Protein AF-A0A151ITL0-F1 (afdb_monomer_lite)

pLDDT: mean 88.62, std 13.4, range [38.03, 98.25]

Radius of gyration: 21.51 Å; chains: 1; bounding box: 40×24×57 Å

Structure (mmCIF, N/CA/C/O backbone):
data_AF-A0A151ITL0-F1
#
_entry.id   AF-A0A151ITL0-F1
#
loop_
_atom_site.group_PDB
_atom_site.id
_atom_site.type_symbol
_atom_site.la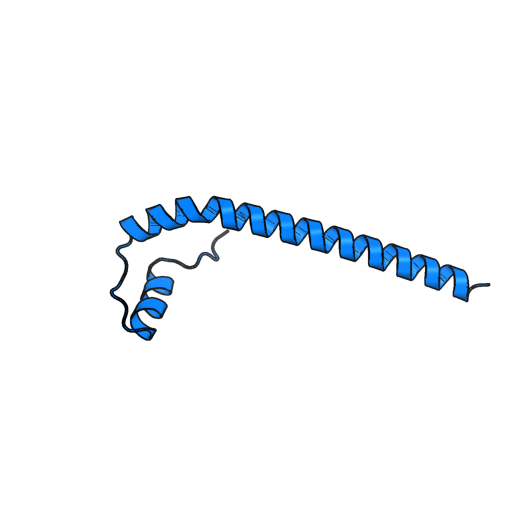bel_atom_id
_atom_site.label_alt_id
_atom_site.label_comp_id
_atom_site.label_asym_id
_atom_site.label_entity_id
_atom_site.label_seq_id
_atom_site.pdbx_PDB_ins_code
_atom_site.Cartn_x
_atom_site.Cartn_y
_atom_site.Cartn_z
_atom_site.occupancy
_atom_site.B_iso_or_equiv
_atom_site.auth_seq_id
_atom_site.auth_comp_id
_atom_site.auth_asym_id
_atom_site.auth_atom_id
_atom_site.pdbx_PDB_model_num
ATOM 1 N N . ILE A 1 1 ? 8.966 7.892 7.025 1.00 38.03 1 ILE A N 1
ATOM 2 C CA . ILE A 1 1 ? 8.332 6.751 6.322 1.00 38.03 1 ILE A CA 1
ATOM 3 C C . ILE A 1 1 ? 9.290 6.337 5.208 1.00 38.03 1 ILE A C 1
ATOM 5 O O . ILE A 1 1 ? 9.404 7.067 4.237 1.00 38.03 1 ILE A O 1
ATOM 9 N N . GLU A 1 2 ? 10.035 5.242 5.381 1.00 38.06 2 GLU A N 1
ATOM 10 C CA . GLU A 1 2 ? 11.042 4.746 4.414 1.00 38.06 2 GLU A CA 1
ATOM 11 C C . GLU A 1 2 ? 10.743 3.304 3.950 1.00 38.06 2 GLU A C 1
ATOM 13 O O . GLU A 1 2 ? 11.641 2.541 3.619 1.00 38.06 2 GLU A O 1
ATOM 18 N N . SER A 1 3 ? 9.467 2.902 3.916 1.00 51.81 3 SER A N 1
ATOM 19 C CA . SER A 1 3 ? 9.046 1.569 3.439 1.00 51.81 3 SER A CA 1
ATOM 20 C C . SER A 1 3 ? 8.254 1.651 2.127 1.00 51.81 3 SER A C 1
ATOM 22 O O . SER A 1 3 ? 7.242 0.989 1.930 1.00 51.81 3 SER A O 1
ATOM 24 N N . GLY A 1 4 ? 8.676 2.540 1.225 1.00 63.81 4 GLY A N 1
ATOM 25 C CA . GLY A 1 4 ? 8.059 2.678 -0.094 1.00 63.81 4 GLY A CA 1
ATOM 26 C C . GLY A 1 4 ? 8.544 1.602 -1.069 1.00 63.81 4 GLY A C 1
ATOM 27 O O . GLY A 1 4 ? 9.732 1.278 -1.118 1.00 63.81 4 GLY A O 1
ATOM 28 N N . THR A 1 5 ? 7.642 1.089 -1.909 1.00 75.50 5 THR A N 1
ATOM 29 C CA . THR A 1 5 ? 8.016 0.283 -3.083 1.00 75.50 5 THR A CA 1
ATOM 30 C C . THR A 1 5 ? 8.706 1.199 -4.094 1.00 75.50 5 THR A C 1
ATOM 32 O O . THR A 1 5 ? 8.047 1.916 -4.837 1.00 75.50 5 THR A O 1
ATOM 35 N N . GLY A 1 6 ? 10.040 1.224 -4.104 1.00 86.44 6 GLY A N 1
ATOM 36 C CA . GLY A 1 6 ? 10.807 2.059 -5.032 1.00 86.44 6 GLY A CA 1
ATOM 37 C C . GLY A 1 6 ? 10.768 1.561 -6.483 1.00 86.44 6 GLY A C 1
ATOM 38 O O . GLY A 1 6 ? 10.404 0.416 -6.758 1.00 86.44 6 GLY A O 1
ATOM 39 N N . ASN A 1 7 ? 11.233 2.397 -7.418 1.00 91.25 7 ASN A N 1
ATOM 40 C CA . ASN A 1 7 ? 11.291 2.077 -8.852 1.00 91.25 7 ASN A CA 1
ATOM 41 C C . ASN A 1 7 ? 11.977 0.726 -9.145 1.00 91.25 7 ASN A C 1
ATOM 43 O O . ASN A 1 7 ? 11.475 -0.050 -9.950 1.00 91.25 7 ASN A O 1
ATOM 47 N N . THR A 1 8 ? 13.067 0.400 -8.444 1.00 91.69 8 THR A N 1
ATOM 48 C CA . THR A 1 8 ? 13.761 -0.892 -8.578 1.00 91.69 8 THR A CA 1
ATOM 49 C C . THR A 1 8 ? 12.872 -2.074 -8.203 1.00 91.69 8 THR A C 1
ATOM 51 O O . THR A 1 8 ? 12.905 -3.107 -8.867 1.00 91.69 8 THR A O 1
ATOM 54 N N . HIS A 1 9 ? 12.075 -1.936 -7.144 1.00 91.75 9 HIS A N 1
ATOM 55 C CA . HIS A 1 9 ? 11.165 -2.987 -6.703 1.00 91.75 9 HIS A CA 1
ATOM 56 C C . HIS A 1 9 ? 10.041 -3.194 -7.722 1.00 91.75 9 HIS A C 1
ATOM 58 O O . HIS A 1 9 ? 9.768 -4.329 -8.102 1.00 91.75 9 HIS A O 1
ATOM 64 N N . LEU A 1 10 ? 9.465 -2.100 -8.232 1.00 91.75 10 LEU A N 1
ATOM 65 C CA . LEU A 1 10 ? 8.478 -2.161 -9.307 1.00 91.75 10 LEU A CA 1
ATOM 66 C C . LEU A 1 10 ? 9.062 -2.818 -10.564 1.00 91.75 10 LEU A C 1
ATOM 68 O O . LEU A 1 10 ? 8.445 -3.711 -11.130 1.00 91.75 10 LEU A O 1
ATOM 72 N N . ASN A 1 11 ? 10.270 -2.434 -10.975 1.00 94.50 11 ASN A N 1
ATOM 73 C CA . ASN A 1 11 ? 10.903 -2.989 -12.169 1.00 94.50 11 ASN A CA 1
ATOM 74 C C . ASN A 1 11 ? 11.191 -4.490 -12.043 1.00 94.50 11 ASN A C 1
ATOM 76 O O . ASN A 1 11 ? 11.048 -5.203 -13.028 1.00 94.50 11 ASN A O 1
ATOM 80 N N . LYS A 1 12 ? 11.518 -4.999 -10.846 1.00 93.69 12 LYS A N 1
ATOM 81 C CA . LYS A 1 12 ? 11.617 -6.452 -10.614 1.00 93.69 12 LYS A CA 1
ATOM 82 C C . LYS A 1 12 ? 10.292 -7.164 -10.897 1.00 93.69 12 LYS A C 1
ATOM 84 O O . LYS A 1 12 ? 10.298 -8.216 -11.528 1.00 93.69 12 LYS A O 1
ATOM 89 N N . ILE A 1 13 ? 9.174 -6.578 -10.463 1.00 94.12 13 ILE A N 1
ATOM 90 C CA . ILE A 1 13 ? 7.831 -7.121 -10.709 1.00 94.12 13 ILE A CA 1
ATOM 91 C C . ILE A 1 13 ? 7.503 -7.067 -12.205 1.00 94.12 13 ILE A C 1
ATOM 93 O O . ILE A 1 13 ? 7.095 -8.080 -12.762 1.00 94.12 13 ILE A O 1
ATOM 97 N N . LEU A 1 14 ? 7.735 -5.928 -12.869 1.00 94.62 14 LEU A N 1
ATOM 98 C CA . LEU A 1 14 ? 7.487 -5.771 -14.309 1.00 94.62 14 LEU A CA 1
ATOM 99 C C . LEU A 1 14 ? 8.277 -6.794 -15.134 1.00 94.62 14 LEU A C 1
ATOM 101 O O . LEU A 1 14 ? 7.705 -7.450 -16.001 1.00 94.62 14 LEU A O 1
ATOM 105 N N . SER A 1 15 ? 9.551 -7.009 -14.802 1.00 95.75 15 SER A N 1
ATOM 106 C CA . SER A 1 15 ? 10.374 -8.030 -15.454 1.00 95.75 15 SER A CA 1
ATOM 107 C C . SER A 1 15 ? 9.832 -9.446 -15.248 1.00 95.75 15 SER A C 1
ATOM 109 O O . SER A 1 15 ? 9.861 -10.243 -16.182 1.00 95.75 15 SER A O 1
ATOM 111 N N . ALA A 1 16 ? 9.302 -9.767 -14.061 1.00 96.81 16 ALA A N 1
ATOM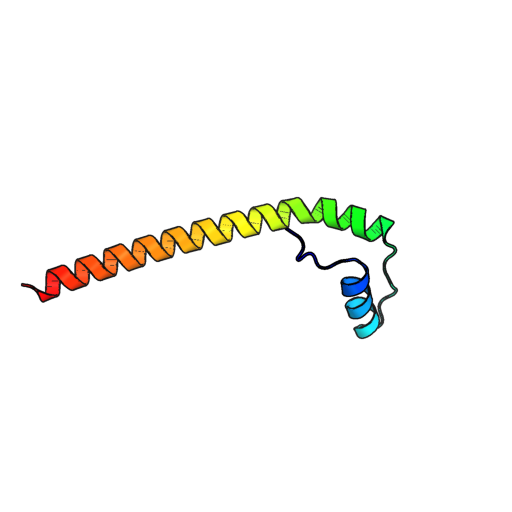 112 C CA . ALA A 1 16 ? 8.720 -11.083 -13.782 1.00 96.81 16 ALA A CA 1
ATOM 113 C C . ALA A 1 16 ? 7.470 -11.379 -14.630 1.00 96.81 16 ALA A C 1
ATOM 115 O O . ALA A 1 16 ? 7.182 -12.541 -14.906 1.00 96.81 16 ALA A O 1
ATOM 116 N N . VAL A 1 17 ? 6.755 -10.342 -15.077 1.00 96.94 17 VAL A N 1
ATOM 117 C CA . VAL A 1 17 ? 5.580 -10.457 -15.960 1.00 96.94 17 VAL A CA 1
ATOM 118 C C . VAL A 1 17 ? 5.881 -10.083 -17.419 1.00 96.94 17 VAL A C 1
ATOM 120 O O . VAL A 1 17 ? 4.960 -9.860 -18.200 1.00 96.94 17 VAL A O 1
ATOM 123 N N . ASN A 1 18 ? 7.164 -10.026 -17.801 1.00 96.06 18 A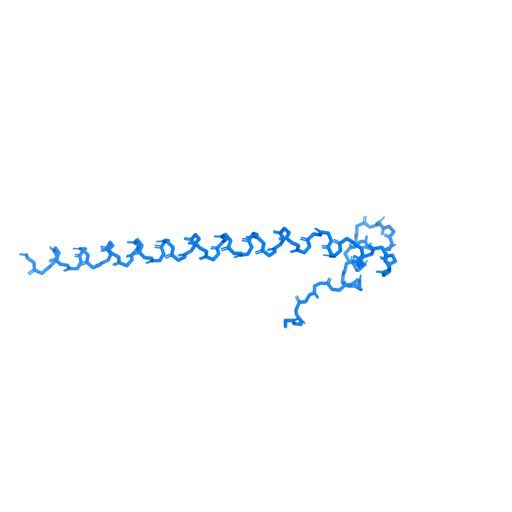SN A N 1
ATOM 124 C CA . ASN A 1 18 ? 7.637 -9.690 -19.150 1.00 96.06 18 ASN A CA 1
ATOM 125 C C . ASN A 1 18 ? 7.140 -8.323 -19.676 1.00 96.06 18 ASN A C 1
ATOM 127 O O . ASN A 1 18 ? 6.900 -8.144 -20.871 1.00 96.06 18 ASN A O 1
ATOM 131 N N . VAL A 1 19 ? 6.978 -7.349 -18.777 1.00 95.75 19 VAL A N 1
ATOM 132 C CA . VAL A 1 19 ? 6.632 -5.958 -19.097 1.00 95.75 19 VAL A CA 1
ATOM 133 C C . VAL A 1 19 ? 7.907 -5.104 -19.099 1.00 95.75 19 VAL A C 1
ATOM 135 O O . VAL A 1 19 ? 8.752 -5.273 -18.216 1.00 95.75 19 VAL A O 1
ATOM 138 N N . PRO A 1 20 ? 8.072 -4.163 -20.052 1.00 94.62 20 PRO A N 1
ATOM 139 C CA . PRO A 1 20 ? 9.226 -3.271 -20.074 1.00 94.62 20 PRO A CA 1
ATOM 140 C C . PRO A 1 20 ? 9.407 -2.490 -18.769 1.00 94.62 20 PRO A C 1
ATOM 142 O O . PRO A 1 20 ? 8.442 -2.041 -18.148 1.00 94.62 20 PRO A O 1
ATOM 145 N N . ILE A 1 21 ? 10.667 -2.283 -18.385 1.00 93.69 21 ILE A N 1
ATOM 146 C CA . ILE A 1 21 ? 11.013 -1.520 -17.185 1.00 93.69 21 ILE A CA 1
ATOM 147 C C . ILE A 1 21 ? 10.526 -0.071 -17.279 1.00 93.69 21 ILE A C 1
ATOM 149 O O . ILE A 1 21 ? 10.542 0.564 -18.336 1.00 93.69 21 ILE A O 1
ATOM 153 N N . MET A 1 22 ? 10.133 0.481 -16.137 1.00 93.38 22 MET A N 1
ATOM 154 C CA . MET A 1 22 ? 9.696 1.862 -16.020 1.00 93.38 22 MET A CA 1
ATOM 155 C C . MET A 1 22 ? 10.869 2.758 -15.630 1.00 93.38 22 MET A C 1
ATOM 157 O O . MET A 1 22 ? 11.542 2.525 -14.622 1.00 93.38 22 MET A O 1
ATOM 161 N N . HIS A 1 23 ? 11.075 3.837 -16.385 1.00 94.75 23 HIS A N 1
ATOM 162 C CA . HIS A 1 23 ? 12.070 4.846 -16.035 1.00 94.75 23 HIS A CA 1
ATOM 163 C C . HIS A 1 23 ? 11.678 5.602 -14.754 1.00 94.75 23 HIS A C 1
ATOM 165 O O . HIS A 1 23 ? 10.506 5.920 -14.530 1.00 94.75 23 HIS A O 1
ATOM 171 N N . THR A 1 24 ? 12.670 5.962 -13.939 1.00 92.44 24 THR A N 1
ATOM 172 C CA . THR A 1 24 ? 12.473 6.601 -12.629 1.00 92.44 24 THR A CA 1
ATOM 173 C C . THR A 1 24 ? 11.645 7.885 -12.699 1.00 92.44 24 THR A C 1
ATOM 175 O O . THR A 1 24 ? 10.810 8.120 -11.830 1.00 92.44 24 THR A O 1
ATOM 178 N N . SER A 1 25 ? 11.814 8.709 -13.740 1.00 93.19 25 SER A N 1
ATOM 179 C CA . SER A 1 25 ? 11.034 9.950 -13.899 1.00 93.19 25 SER A CA 1
ATOM 180 C C . SER A 1 25 ? 9.536 9.688 -14.093 1.00 93.19 25 SER A C 1
ATOM 182 O O . SER A 1 25 ? 8.702 10.403 -13.536 1.00 93.19 25 SER A O 1
ATOM 184 N N . VAL A 1 26 ? 9.192 8.636 -14.841 1.00 92.31 26 VAL A N 1
ATOM 185 C CA . VAL A 1 26 ? 7.806 8.210 -15.062 1.00 92.31 26 VAL A CA 1
ATOM 186 C C . VAL A 1 26 ? 7.239 7.649 -13.764 1.00 92.31 26 VAL A C 1
ATOM 188 O O . VAL A 1 26 ? 6.166 8.072 -13.339 1.00 92.31 26 VAL A O 1
ATOM 191 N N . PHE A 1 27 ? 8.003 6.792 -13.083 1.00 92.50 27 PHE A N 1
ATOM 192 C CA . PHE A 1 27 ? 7.636 6.255 -11.776 1.00 92.50 27 PHE A CA 1
ATOM 193 C C . PHE A 1 27 ? 7.319 7.363 -10.768 1.00 92.50 27 PHE A C 1
ATOM 195 O O . PHE A 1 27 ? 6.227 7.377 -10.214 1.00 92.50 27 PHE A O 1
ATOM 202 N N . LYS A 1 28 ? 8.210 8.348 -10.591 1.00 90.88 28 LYS A N 1
ATOM 203 C CA . LYS A 1 28 ? 8.006 9.462 -9.647 1.00 90.88 28 LYS A CA 1
ATOM 204 C C . LYS A 1 28 ? 6.762 10.291 -9.959 1.00 90.88 28 LYS A C 1
ATOM 206 O O . LYS A 1 28 ? 6.122 10.812 -9.048 1.00 90.88 28 LYS A O 1
ATOM 211 N N . ARG A 1 29 ? 6.395 10.416 -11.236 1.00 91.75 29 ARG A N 1
ATOM 212 C CA . ARG A 1 29 ? 5.165 11.106 -11.638 1.00 91.75 29 ARG A CA 1
ATOM 213 C C . ARG A 1 29 ? 3.922 10.353 -11.171 1.00 91.75 29 ARG A C 1
ATOM 215 O O . ARG A 1 29 ? 2.989 10.986 -10.689 1.00 91.75 29 ARG A O 1
ATOM 222 N N . TYR A 1 30 ? 3.910 9.032 -11.324 1.00 90.44 30 TYR A N 1
ATOM 223 C CA . TYR A 1 30 ? 2.788 8.198 -10.894 1.00 90.44 30 TYR A CA 1
ATOM 224 C C . TYR A 1 30 ? 2.761 7.988 -9.382 1.00 90.44 30 TYR A C 1
ATOM 226 O O . TYR A 1 30 ? 1.686 8.068 -8.806 1.00 90.44 30 TYR A O 1
ATOM 234 N N . GLU A 1 31 ? 3.914 7.841 -8.732 1.00 89.81 31 GLU A N 1
ATOM 235 C CA . GLU A 1 31 ? 4.034 7.791 -7.270 1.00 89.81 31 GLU A CA 1
ATOM 236 C C . GLU A 1 31 ? 3.346 9.006 -6.632 1.00 89.81 31 GLU A C 1
ATOM 238 O O . GLU A 1 31 ? 2.514 8.848 -5.747 1.00 89.81 31 GLU A O 1
ATOM 243 N N . LYS A 1 32 ? 3.583 10.216 -7.161 1.00 88.44 32 LYS A N 1
ATOM 244 C CA . LYS A 1 32 ? 2.901 11.434 -6.693 1.00 88.44 32 LYS A CA 1
ATOM 245 C C . LYS A 1 32 ? 1.396 11.446 -6.965 1.00 88.44 32 LYS A C 1
ATOM 247 O O . LYS A 1 32 ? 0.644 11.961 -6.149 1.00 88.44 32 LYS A O 1
ATOM 252 N N . LYS A 1 33 ? 0.954 10.925 -8.114 1.00 88.81 33 LYS A N 1
ATOM 253 C CA . LYS A 1 33 ? -0.476 10.882 -8.469 1.00 88.81 33 LYS A CA 1
ATOM 254 C C . LYS A 1 33 ? -1.253 9.893 -7.604 1.00 88.81 33 LYS A C 1
ATOM 256 O O . LYS A 1 33 ? -2.361 10.196 -7.188 1.00 88.81 33 LYS A O 1
ATOM 261 N N . VAL A 1 34 ? -0.680 8.717 -7.372 1.00 90.31 34 VAL A N 1
ATOM 262 C CA . VAL A 1 34 ? -1.324 7.622 -6.637 1.00 90.31 34 VAL A CA 1
ATOM 263 C C . VAL A 1 34 ? -1.154 7.797 -5.125 1.00 90.31 34 VAL A C 1
ATOM 265 O O . VAL A 1 34 ? -1.989 7.322 -4.366 1.00 90.31 34 VAL A O 1
ATOM 268 N N . GLY A 1 35 ? -0.126 8.532 -4.682 1.00 89.19 35 GLY A N 1
ATOM 269 C CA . GLY A 1 35 ? 0.160 8.772 -3.267 1.00 89.19 35 GLY A CA 1
ATOM 270 C C . GLY A 1 35 ? -1.034 9.308 -2.477 1.00 89.19 35 GLY A C 1
ATOM 271 O O . GLY A 1 35 ? -1.347 8.756 -1.431 1.00 89.19 35 GLY A O 1
ATOM 272 N N . ALA A 1 36 ? -1.761 10.293 -3.014 1.00 88.88 36 ALA A N 1
ATOM 273 C CA . ALA A 1 36 ? -2.931 10.856 -2.335 1.00 88.88 36 ALA A CA 1
ATOM 274 C C . ALA A 1 36 ? -4.040 9.812 -2.103 1.00 88.88 36 ALA A C 1
ATOM 276 O O . ALA A 1 36 ? -4.602 9.742 -1.016 1.00 88.88 36 ALA A O 1
ATOM 277 N N . ALA A 1 37 ? -4.301 8.955 -3.095 1.00 91.62 37 ALA A N 1
ATOM 278 C CA . ALA A 1 37 ? -5.290 7.885 -2.971 1.00 91.62 37 ALA A CA 1
ATOM 279 C C . ALA A 1 37 ? -4.850 6.805 -1.968 1.00 91.62 37 ALA A C 1
ATOM 281 O O . ALA A 1 37 ? -5.673 6.267 -1.234 1.00 91.62 37 ALA A O 1
ATOM 282 N N . ILE A 1 38 ? -3.548 6.497 -1.906 1.00 91.56 38 ILE A N 1
ATOM 283 C CA . ILE A 1 38 ? -2.999 5.568 -0.905 1.00 91.56 38 ILE A CA 1
ATOM 284 C C . ILE A 1 38 ? -3.162 6.143 0.507 1.00 91.56 38 ILE A C 1
ATOM 286 O O . ILE A 1 38 ? -3.550 5.417 1.419 1.00 91.56 38 ILE A O 1
ATOM 290 N N . GLU A 1 39 ? -2.868 7.430 0.694 1.00 91.81 39 GLU A N 1
ATOM 291 C CA . GLU A 1 39 ? -3.014 8.108 1.987 1.00 91.81 39 GLU A CA 1
ATOM 292 C C . GLU A 1 39 ? -4.475 8.156 2.447 1.00 91.81 39 GLU A C 1
ATOM 294 O O . GLU A 1 39 ? -4.761 7.889 3.616 1.00 91.81 39 GLU A O 1
ATOM 299 N N . GLU A 1 40 ? -5.397 8.452 1.532 1.00 94.75 40 GLU A N 1
ATOM 300 C CA . GLU A 1 40 ? -6.835 8.447 1.798 1.00 94.75 40 GLU A CA 1
ATOM 301 C C . GLU A 1 40 ? -7.317 7.056 2.222 1.00 94.75 40 GLU A C 1
ATOM 303 O O . GLU A 1 40 ? -7.879 6.914 3.308 1.00 94.75 40 GLU A O 1
ATOM 308 N N . LEU A 1 41 ? -6.983 6.019 1.449 1.00 95.44 41 LEU A N 1
ATOM 309 C CA . LEU A 1 41 ? -7.330 4.636 1.775 1.00 95.44 41 LEU A CA 1
ATOM 310 C C . LEU A 1 41 ? -6.755 4.195 3.130 1.00 95.44 41 LEU A C 1
ATOM 312 O O . LEU A 1 41 ? -7.440 3.551 3.924 1.00 95.44 41 LEU A O 1
ATOM 316 N N . ALA A 1 42 ? -5.499 4.547 3.422 1.00 95.19 42 ALA A N 1
ATOM 317 C CA . ALA A 1 42 ? -4.874 4.223 4.702 1.00 95.19 42 ALA A CA 1
ATOM 318 C C . ALA A 1 42 ? -5.610 4.891 5.873 1.00 95.19 42 ALA A C 1
ATOM 320 O O . ALA A 1 42 ? -5.819 4.272 6.919 1.00 95.19 42 ALA A O 1
ATOM 321 N N .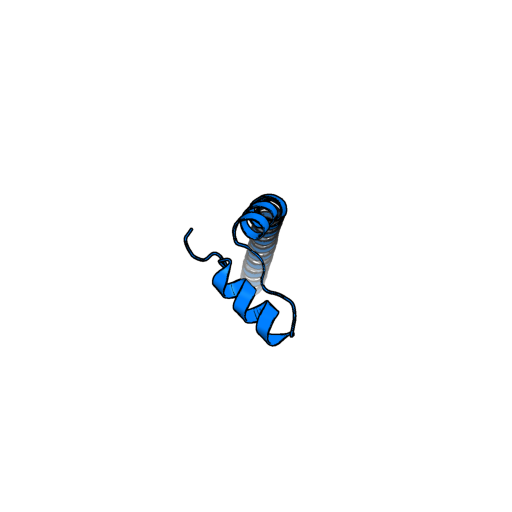 LYS A 1 43 ? -6.037 6.145 5.698 1.00 97.50 43 LYS A N 1
ATOM 322 C CA . LYS A 1 43 ? -6.816 6.871 6.702 1.00 97.50 43 LYS A CA 1
ATOM 323 C C . LYS A 1 43 ? -8.189 6.236 6.914 1.00 97.50 43 LYS A C 1
ATOM 325 O O . LYS A 1 43 ? -8.585 6.048 8.063 1.00 97.50 43 LYS A O 1
ATOM 330 N N . GLU A 1 44 ? -8.900 5.915 5.839 1.00 97.94 44 GLU A N 1
ATOM 331 C CA . GLU A 1 44 ? -10.213 5.266 5.901 1.00 97.94 44 GLU A CA 1
ATOM 332 C C . GLU A 1 44 ? -10.136 3.920 6.618 1.00 97.94 44 GLU A C 1
ATOM 334 O O . GLU A 1 44 ? -10.884 3.699 7.569 1.00 97.94 44 GLU A O 1
ATOM 339 N N . SER A 1 45 ? -9.166 3.080 6.249 1.00 97.69 45 SER A N 1
ATOM 340 C CA . SER A 1 45 ? -8.949 1.777 6.880 1.00 97.69 45 SER A CA 1
ATOM 341 C C . SER A 1 45 ? -8.668 1.898 8.382 1.00 97.69 45 SER A C 1
ATOM 343 O O . SER A 1 45 ? -9.253 1.173 9.187 1.00 97.69 45 SER A O 1
ATOM 345 N N . CYS A 1 46 ? -7.836 2.859 8.797 1.00 98.00 46 CYS A N 1
ATOM 346 C CA . CYS A 1 46 ? -7.603 3.120 10.218 1.00 98.00 46 CYS A CA 1
ATOM 347 C C . CYS A 1 46 ? -8.883 3.555 10.946 1.00 98.00 46 CYS A C 1
ATOM 349 O O . CYS A 1 46 ? -9.147 3.099 12.057 1.00 98.00 46 CYS A O 1
ATOM 351 N N . LEU A 1 47 ? -9.683 4.435 10.339 1.00 98.25 47 LEU A N 1
ATOM 352 C CA . LEU A 1 47 ? -10.934 4.904 10.939 1.00 98.25 47 LEU A CA 1
ATOM 353 C C . LEU A 1 47 ? -11.972 3.787 11.060 1.00 98.25 47 LEU A C 1
ATOM 355 O O . LEU A 1 47 ? -12.689 3.737 12.058 1.00 98.25 47 LEU A O 1
ATOM 359 N N . GLU A 1 48 ? -12.062 2.911 10.064 1.00 98.19 48 GLU A N 1
ATOM 360 C CA . GLU A 1 48 ? -12.936 1.741 10.092 1.00 98.19 48 GLU A CA 1
ATOM 361 C C . GLU A 1 48 ? -12.529 0.776 11.208 1.00 98.19 48 GLU A C 1
ATOM 363 O O . GLU A 1 48 ? -13.360 0.433 12.050 1.00 98.19 48 GLU A O 1
ATOM 368 N N . ASN A 1 49 ? -11.241 0.440 11.304 1.00 97.75 49 ASN A N 1
ATOM 369 C CA . ASN A 1 49 ? -10.736 -0.433 12.363 1.00 97.75 49 ASN A CA 1
ATOM 370 C C . ASN A 1 49 ? -10.991 0.141 13.761 1.00 97.75 49 ASN A C 1
ATOM 372 O O . ASN A 1 49 ? -11.434 -0.584 14.646 1.00 97.75 49 ASN A O 1
ATOM 376 N N . LEU A 1 50 ? -10.796 1.448 13.960 1.00 97.94 50 LEU A N 1
ATOM 377 C CA . LEU A 1 50 ? -11.085 2.093 15.246 1.00 97.94 50 LEU A CA 1
ATOM 378 C C . LEU A 1 50 ? -12.569 2.007 15.631 1.00 97.94 50 LEU A C 1
ATOM 380 O O . LEU A 1 50 ? -12.895 1.847 16.809 1.00 97.94 50 LEU A O 1
ATOM 384 N N . LYS A 1 51 ? -13.483 2.118 14.658 1.00 97.94 51 LYS A N 1
ATOM 385 C CA . LYS A 1 51 ? -14.921 1.942 14.912 1.00 97.94 51 LYS A CA 1
ATOM 386 C C . LYS A 1 51 ? -15.222 0.507 15.332 1.00 97.94 51 LYS A C 1
ATOM 388 O O . LYS A 1 51 ? -15.873 0.317 16.357 1.00 97.94 51 LYS A O 1
ATOM 393 N N . LEU A 1 52 ? -14.682 -0.470 14.604 1.00 97.62 52 LEU A N 1
ATOM 394 C CA . LEU A 1 52 ? -14.846 -1.892 14.912 1.00 97.62 52 LEU A CA 1
ATOM 395 C C . LEU A 1 52 ? -14.293 -2.238 16.301 1.00 97.62 52 LEU A C 1
ATOM 397 O O . LEU A 1 52 ? -14.960 -2.904 17.089 1.00 97.62 52 LEU A O 1
ATOM 401 N N . GLU A 1 53 ? -13.102 -1.745 16.648 1.00 97.38 53 GLU A N 1
ATOM 402 C CA . GLU A 1 53 ? -12.504 -1.940 17.974 1.00 97.38 53 GLU A CA 1
ATOM 403 C C . GLU A 1 53 ? -13.375 -1.363 19.092 1.00 97.38 53 GLU A C 1
ATOM 405 O O . GLU A 1 53 ? -13.563 -2.001 20.135 1.00 97.38 53 GLU A O 1
ATOM 410 N N . ARG A 1 54 ? -13.945 -0.174 18.874 1.00 97.00 54 ARG A N 1
ATOM 411 C CA . ARG A 1 54 ? -14.854 0.455 19.833 1.00 97.00 54 ARG A CA 1
ATOM 412 C C . ARG A 1 54 ? -16.127 -0.368 20.019 1.00 97.00 54 ARG A C 1
ATOM 414 O O . ARG A 1 54 ? -16.518 -0.604 21.160 1.00 97.00 54 ARG A O 1
ATOM 421 N N . GLU A 1 55 ? -16.759 -0.794 18.931 1.00 97.00 55 GLU A N 1
ATOM 422 C CA . GLU A 1 55 ? -17.985 -1.600 18.963 1.00 97.00 55 GLU A CA 1
ATOM 423 C C . GLU A 1 55 ? -17.757 -2.930 19.687 1.00 97.00 55 GLU A C 1
ATOM 425 O O . GLU A 1 55 ? -18.476 -3.236 20.639 1.00 97.00 55 GLU A O 1
ATOM 430 N N . MET A 1 56 ? -16.684 -3.648 19.343 1.00 96.38 56 MET A N 1
ATOM 431 C CA . MET A 1 56 ? -16.299 -4.887 20.026 1.00 96.38 56 MET A CA 1
ATOM 432 C C . MET A 1 56 ? -16.017 -4.676 21.516 1.00 96.38 56 MET A C 1
ATOM 434 O O . MET A 1 56 ? -16.287 -5.554 22.333 1.00 96.38 56 MET A O 1
ATOM 438 N N . THR A 1 57 ? -15.439 -3.534 21.893 1.00 95.69 57 THR A N 1
ATOM 439 C CA . THR A 1 57 ? -15.169 -3.225 23.303 1.00 95.69 57 THR A CA 1
ATOM 440 C C . THR A 1 57 ? -16.470 -3.008 24.070 1.00 95.69 57 THR A C 1
ATOM 442 O O . THR A 1 57 ? -16.649 -3.584 25.140 1.00 95.69 57 THR A O 1
ATOM 445 N N . ILE A 1 58 ? -17.405 -2.235 23.511 1.00 95.75 58 ILE A N 1
ATOM 446 C CA . ILE A 1 58 ? -18.722 -2.001 24.121 1.00 95.75 58 ILE A CA 1
ATOM 447 C C . ILE A 1 58 ? -19.493 -3.318 24.261 1.00 95.75 58 ILE A C 1
ATOM 449 O O . ILE A 1 58 ? -20.051 -3.589 25.323 1.00 95.75 58 ILE A O 1
ATOM 453 N N . GLU A 1 59 ? -19.493 -4.151 23.218 1.00 94.31 59 GLU A N 1
ATOM 454 C CA . GLU A 1 59 ? -20.138 -5.466 23.241 1.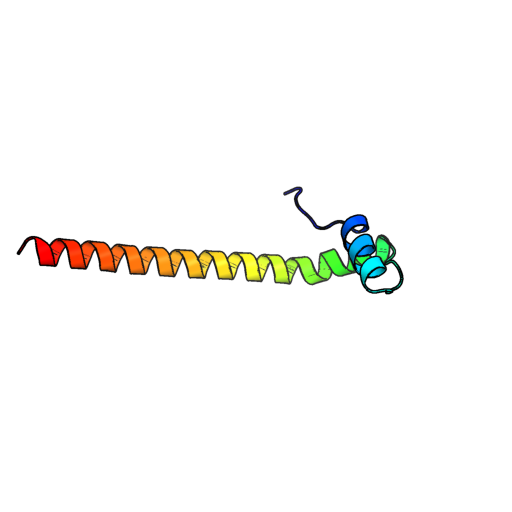00 94.31 59 GLU A CA 1
ATOM 455 C C . GLU A 1 59 ? -19.558 -6.356 24.350 1.00 94.31 59 GLU A C 1
ATOM 457 O O . GLU A 1 59 ? -20.306 -6.922 25.150 1.00 94.31 59 GLU A O 1
ATOM 462 N N . LYS A 1 60 ? -18.225 -6.430 24.458 1.00 93.25 60 LYS A N 1
ATOM 463 C CA . LYS A 1 60 ? -17.545 -7.202 25.508 1.00 93.25 60 LYS A CA 1
ATOM 464 C C . LYS A 1 60 ? -17.896 -6.720 26.912 1.00 93.25 60 LYS A C 1
ATOM 466 O O . LYS A 1 60 ? -18.135 -7.553 27.785 1.00 93.25 60 LYS A O 1
ATOM 471 N N . GLU A 1 61 ? -17.938 -5.409 27.140 1.00 91.75 61 GLU A N 1
ATOM 472 C CA . GLU A 1 61 ? -18.306 -4.862 28.450 1.00 91.75 61 GLU A CA 1
ATOM 473 C C . GLU A 1 61 ? -19.785 -5.129 28.780 1.00 91.75 61 GLU A C 1
ATOM 475 O O . GLU A 1 61 ? -20.092 -5.539 29.897 1.00 91.75 61 GLU A O 1
ATOM 480 N N . CYS A 1 62 ? -20.698 -5.018 27.809 1.00 83.56 62 CYS A N 1
ATOM 481 C CA . CYS A 1 62 ? -22.113 -5.351 28.011 1.00 83.56 62 CYS A CA 1
ATOM 482 C C . CYS A 1 62 ? -22.316 -6.839 28.348 1.00 83.56 62 CYS A C 1
ATOM 484 O O . CYS A 1 62 ? -23.008 -7.177 29.310 1.00 83.56 62 CYS A O 1
ATOM 486 N N . LEU A 1 63 ? -21.649 -7.738 27.617 1.00 86.31 63 LEU A N 1
ATOM 487 C CA . LEU A 1 63 ? -21.653 -9.175 27.911 1.00 86.31 63 LEU A CA 1
ATOM 488 C C . LEU A 1 63 ? -21.087 -9.484 29.302 1.00 86.31 63 LEU A C 1
ATOM 490 O O . LEU A 1 63 ? -21.564 -10.396 29.978 1.00 86.31 63 LEU A O 1
ATOM 494 N N . ARG A 1 64 ? -20.072 -8.734 29.739 1.00 83.69 64 ARG A N 1
ATOM 495 C CA . ARG A 1 64 ? -19.475 -8.885 31.066 1.00 83.69 64 ARG A CA 1
ATOM 496 C C . ARG A 1 64 ? -20.437 -8.459 32.176 1.00 83.69 64 ARG A C 1
ATOM 498 O O . ARG A 1 64 ? -20.524 -9.175 33.170 1.00 83.69 64 ARG A O 1
ATOM 505 N N . SER A 1 65 ? -21.169 -7.358 32.004 1.00 75.94 65 SER A N 1
ATOM 506 C CA . SER A 1 65 ? -22.204 -6.916 32.951 1.00 75.94 65 SER A CA 1
ATOM 507 C C . SER A 1 65 ? -23.338 -7.937 33.083 1.00 75.94 65 SER A C 1
ATOM 509 O O . SER A 1 65 ? -23.689 -8.293 34.200 1.00 75.94 65 SER A O 1
ATOM 511 N N . ASN A 1 66 ? -23.818 -8.502 31.970 1.00 73.25 66 ASN A N 1
AT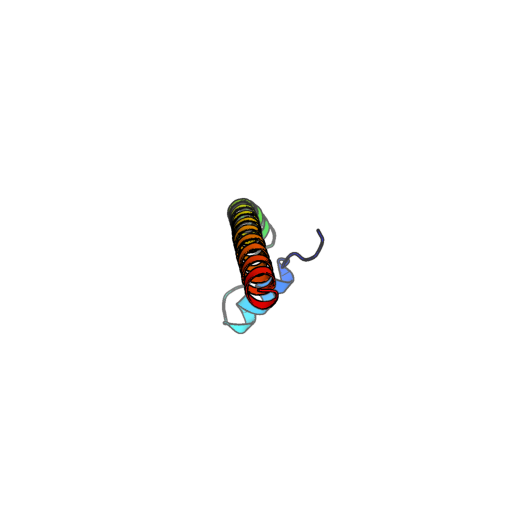OM 512 C CA . ASN A 1 66 ? -24.895 -9.505 31.973 1.00 73.25 66 ASN A CA 1
ATOM 513 C C . ASN A 1 66 ? -24.495 -10.862 32.583 1.00 73.25 66 ASN A C 1
ATOM 515 O O . ASN A 1 66 ? -25.354 -11.696 32.835 1.00 73.25 66 ASN A O 1
ATOM 519 N N . LYS A 1 67 ? -23.196 -11.130 32.766 1.00 68.38 67 LYS A N 1
ATOM 520 C CA . LYS A 1 67 ? -22.693 -12.370 33.385 1.00 68.38 67 LYS A CA 1
ATOM 521 C C . LYS A 1 67 ? -22.506 -12.245 34.904 1.00 68.38 67 LYS A C 1
ATOM 523 O O . LYS A 1 67 ? -22.195 -13.236 35.560 1.00 68.38 67 LYS A O 1
ATOM 528 N N . LEU A 1 68 ? -22.602 -11.025 35.435 1.00 59.38 68 LEU A N 1
ATOM 529 C CA . LEU A 1 68 ? -22.474 -10.711 36.861 1.00 59.38 68 LEU A CA 1
ATOM 530 C C . LEU A 1 68 ? -23.838 -10.596 37.568 1.00 59.38 68 LEU A C 1
ATOM 532 O O . LEU A 1 68 ? -23.854 -10.516 38.795 1.00 59.38 68 LEU A O 1
ATOM 536 N N . GLU A 1 69 ? -24.935 -10.603 36.807 1.00 52.59 69 GLU A N 1
ATOM 537 C CA . GLU A 1 69 ? -26.327 -10.727 37.272 1.00 52.59 69 GLU A CA 1
ATOM 538 C C . GLU A 1 69 ? -26.803 -12.186 37.188 1.00 52.59 69 GLU A C 1
ATOM 540 O O . GLU A 1 69 ? -27.578 -12.597 38.082 1.00 52.59 69 GLU A O 1
#

InterPro domains:
  IPR049012 Mutator-like transposase domain [PF20700] (2-66)

Foldseek 3Di:
DPPDCAQVNVQVVCVVVVHDRDDRVRVVVVCVVCVVVVVVVVVVVVVVVVVVVVVVVVVVVVVVVVVVD

Secondary structure (DSSP, 8-state):
------HHHHHHHHHHTTPPPPPHHHHHHHHHHHHHHHHHHHHHHHHHHHHHHHHHHHHHHHHHHHT--

Sequence (69 aa):
IESGTGNTHLNKILSAVNVPIMHTSVFKRYEKKVGAAIEELAKESCLENLKLEREMTIEKECLRSNKLE

Organism: NCBI:txid471704